Protein AF-A0A7V8Z0G5-F1 (afdb_monomer_lite)

Radius of gyration: 19.86 Å; chains: 1; bounding box: 41×28×52 Å

Foldseek 3Di:
DCCVVPVDQAAPVRVVQVVVVVVVCVVVDPDDDDGDRPDQNVVDPVSCVVVVDSPDDPPVVVVVVPDDDDDDDDDPDDVRVVCCVVPVD

pLDDT: mean 94.44, std 5.02, range [58.91, 98.19]

Structure (mmCIF, N/CA/C/O backbone):
data_AF-A0A7V8Z0G5-F1
#
_entry.id   AF-A0A7V8Z0G5-F1
#
loop_
_atom_site.group_PDB
_atom_site.id
_atom_site.type_symbol
_atom_site.label_atom_id
_atom_site.label_alt_id
_atom_site.label_comp_id
_atom_site.label_asym_id
_atom_site.label_entity_id
_atom_site.label_seq_id
_atom_site.pdbx_PDB_ins_code
_atom_site.Cartn_x
_atom_site.Cartn_y
_atom_site.Cartn_z
_atom_site.occupancy
_atom_site.B_iso_or_equiv
_atom_site.auth_seq_id
_atom_site.auth_comp_id
_atom_site.auth_asym_id
_atom_site.auth_atom_id
_atom_site.pdbx_PDB_model_num
ATOM 1 N N . GLU A 1 1 ? 8.474 6.890 -12.970 1.00 87.31 1 GLU A N 1
ATOM 2 C CA . GLU A 1 1 ? 8.898 6.020 -14.092 1.00 87.31 1 GLU A CA 1
ATOM 3 C C . GLU A 1 1 ? 7.812 5.025 -14.483 1.00 87.31 1 GLU A C 1
ATOM 5 O O . GLU A 1 1 ? 7.234 5.218 -15.541 1.00 87.31 1 GLU A O 1
ATOM 10 N N . VAL A 1 2 ? 7.439 4.061 -13.626 1.00 95.50 2 VAL A N 1
ATOM 11 C CA . VAL A 1 2 ? 6.417 3.032 -13.941 1.00 95.50 2 VAL A CA 1
ATOM 12 C C . VAL A 1 2 ? 5.102 3.621 -14.466 1.00 95.50 2 VAL A C 1
ATOM 14 O O . VAL A 1 2 ? 4.658 3.234 -15.543 1.00 95.50 2 VAL A O 1
ATOM 17 N N . TYR A 1 3 ? 4.529 4.614 -13.776 1.00 96.31 3 TYR A N 1
ATOM 18 C CA . TYR A 1 3 ? 3.307 5.283 -14.240 1.00 96.31 3 TYR A CA 1
ATOM 19 C C . TYR A 1 3 ? 3.485 5.967 -15.604 1.00 96.31 3 TYR A C 1
ATOM 21 O O . TYR A 1 3 ? 2.667 5.785 -16.497 1.00 96.31 3 TYR A O 1
ATOM 29 N N . GLY A 1 4 ? 4.588 6.692 -15.807 1.00 95.06 4 GLY A N 1
ATOM 30 C CA . GLY A 1 4 ? 4.857 7.378 -17.075 1.00 95.06 4 GLY A CA 1
ATOM 31 C C . GLY A 1 4 ? 5.115 6.430 -18.252 1.00 95.06 4 GLY A C 1
ATOM 32 O O . GLY A 1 4 ? 4.836 6.791 -19.390 1.00 95.06 4 GLY A O 1
ATOM 33 N N . MET A 1 5 ? 5.630 5.225 -17.993 1.00 96.00 5 MET A N 1
ATOM 34 C CA . MET A 1 5 ? 5.970 4.243 -19.031 1.00 96.00 5 MET A CA 1
ATOM 35 C C . MET A 1 5 ? 4.841 3.252 -19.325 1.00 96.00 5 MET A C 1
ATOM 37 O O . MET A 1 5 ? 4.696 2.810 -20.462 1.00 96.00 5 MET A O 1
ATOM 41 N N . HIS A 1 6 ? 4.065 2.875 -18.309 1.00 94.62 6 HIS A N 1
ATOM 42 C CA . HIS A 1 6 ? 3.094 1.781 -18.396 1.00 94.62 6 HIS A CA 1
ATOM 43 C C . HIS A 1 6 ? 1.665 2.200 -18.044 1.00 94.62 6 HIS A C 1
ATOM 45 O O . HIS A 1 6 ? 0.755 1.387 -18.172 1.00 94.62 6 HIS A O 1
ATOM 51 N N . GLY A 1 7 ? 1.455 3.423 -17.550 1.00 94.56 7 GLY A N 1
ATOM 52 C CA . GLY A 1 7 ? 0.164 3.851 -17.004 1.00 94.56 7 GLY A CA 1
ATOM 53 C C . GLY A 1 7 ? -0.243 3.109 -15.726 1.00 94.56 7 GLY A C 1
ATOM 54 O O . GLY A 1 7 ? -1.361 3.285 -15.256 1.00 94.56 7 GLY A O 1
ATOM 55 N N . TYR A 1 8 ? 0.642 2.286 -15.154 1.00 95.69 8 TYR A N 1
ATOM 56 C CA . TYR A 1 8 ? 0.365 1.498 -13.955 1.00 95.69 8 TYR A CA 1
ATOM 57 C C . TYR A 1 8 ? 0.800 2.257 -12.697 1.00 95.69 8 TYR A C 1
ATOM 59 O O . TYR A 1 8 ? 1.935 2.738 -12.616 1.00 95.69 8 TYR A O 1
ATOM 67 N N . ILE A 1 9 ? -0.101 2.371 -11.721 1.00 97.12 9 ILE A N 1
ATOM 68 C CA . ILE A 1 9 ? 0.143 3.072 -10.457 1.00 97.12 9 ILE A CA 1
ATOM 69 C C . ILE A 1 9 ? 0.454 2.035 -9.381 1.00 97.12 9 ILE A C 1
ATOM 71 O O . ILE A 1 9 ? -0.375 1.180 -9.086 1.00 97.12 9 ILE A O 1
ATOM 75 N N . LEU A 1 10 ? 1.647 2.143 -8.798 1.00 96.94 10 LEU A N 1
ATOM 76 C CA . LEU A 1 10 ? 2.086 1.317 -7.678 1.00 96.94 10 LEU A CA 1
ATOM 77 C C . LEU A 1 10 ? 1.746 2.002 -6.351 1.00 96.94 10 LEU A C 1
ATOM 79 O O . LEU A 1 10 ? 1.951 3.207 -6.183 1.00 96.94 10 LEU A O 1
ATOM 83 N N . ASP A 1 11 ? 1.280 1.212 -5.397 1.00 96.88 11 ASP A N 1
ATOM 84 C CA . ASP A 1 11 ? 1.300 1.504 -3.977 1.00 96.88 11 ASP A CA 1
ATOM 85 C C . ASP A 1 11 ? 2.763 1.578 -3.481 1.00 96.88 11 ASP A C 1
ATOM 87 O O . ASP A 1 11 ? 3.660 0.980 -4.083 1.00 96.88 11 ASP A O 1
ATOM 91 N N . PRO A 1 12 ? 3.065 2.313 -2.396 1.00 96.94 12 PRO A N 1
ATOM 92 C CA . PRO A 1 12 ? 4.433 2.439 -1.897 1.00 96.94 12 PRO A CA 1
ATOM 93 C C . PRO A 1 12 ? 5.117 1.096 -1.586 1.00 96.94 12 PRO A C 1
ATOM 95 O O . PRO A 1 12 ? 6.325 0.972 -1.786 1.00 96.94 12 PRO A O 1
ATOM 98 N N . HIS A 1 13 ? 4.374 0.079 -1.138 1.00 98.06 13 HIS A N 1
ATOM 99 C CA . HIS A 1 13 ? 4.903 -1.266 -0.896 1.00 98.06 13 HIS A CA 1
ATOM 100 C C . HIS A 1 13 ? 5.237 -1.970 -2.216 1.00 98.06 13 HIS A C 1
ATOM 102 O O . HIS A 1 13 ? 6.350 -2.480 -2.373 1.00 98.06 13 HIS A O 1
ATOM 108 N N . GLY A 1 14 ? 4.311 -1.942 -3.181 1.00 97.25 14 GLY A N 1
ATOM 109 C CA . GLY A 1 14 ? 4.524 -2.424 -4.544 1.00 97.25 14 GLY A CA 1
ATOM 110 C C . GLY A 1 14 ? 5.714 -1.757 -5.232 1.00 97.25 14 GLY A C 1
ATOM 111 O O . GLY A 1 14 ? 6.535 -2.438 -5.840 1.00 97.25 14 GLY A O 1
ATOM 112 N N . ALA A 1 15 ? 5.893 -0.445 -5.055 1.00 97.19 15 ALA A N 1
ATOM 113 C CA . ALA A 1 15 ? 7.033 0.309 -5.577 1.00 97.19 15 ALA A CA 1
ATOM 114 C C . ALA A 1 15 ? 8.379 -0.188 -5.028 1.00 97.19 15 ALA A C 1
ATOM 116 O O . ALA A 1 15 ? 9.325 -0.364 -5.799 1.00 97.19 15 ALA A O 1
ATOM 117 N N . VAL A 1 16 ? 8.465 -0.473 -3.723 1.00 97.88 16 VAL A N 1
ATOM 118 C CA . VAL A 1 16 ? 9.665 -1.077 -3.117 1.00 97.88 16 VAL A CA 1
ATOM 119 C C . VAL A 1 16 ? 9.908 -2.480 -3.679 1.00 97.88 16 VAL A C 1
ATOM 121 O O . VAL A 1 16 ? 11.032 -2.796 -4.075 1.00 97.88 16 VAL A O 1
ATOM 124 N N . GLY A 1 17 ? 8.863 -3.311 -3.760 1.00 98.12 17 GLY A N 1
ATOM 125 C CA . GLY A 1 17 ? 8.953 -4.672 -4.295 1.00 98.12 17 GLY A CA 1
ATOM 126 C C . GLY A 1 17 ? 9.382 -4.711 -5.764 1.00 98.12 17 GLY A C 1
ATOM 127 O O . GLY A 1 17 ? 10.290 -5.460 -6.128 1.00 98.12 17 GLY A O 1
ATOM 128 N N . PHE A 1 18 ? 8.782 -3.862 -6.599 1.00 97.50 18 PHE A N 1
ATOM 129 C CA . PHE A 1 18 ? 9.132 -3.707 -8.006 1.00 97.50 18 PHE A CA 1
ATOM 130 C C . PHE A 1 18 ? 10.576 -3.237 -8.170 1.00 97.50 18 PHE A C 1
ATOM 132 O O . PHE A 1 18 ? 11.315 -3.824 -8.956 1.00 97.50 18 PHE A O 1
ATOM 139 N N . HIS A 1 19 ? 11.008 -2.231 -7.403 1.00 97.38 19 HIS A N 1
ATOM 140 C CA . HIS A 1 19 ? 12.377 -1.725 -7.482 1.00 97.38 19 HIS A CA 1
ATOM 141 C C . HIS A 1 19 ? 13.409 -2.799 -7.104 1.00 97.38 19 HIS A C 1
ATOM 143 O O . HIS A 1 19 ? 14.415 -2.970 -7.794 1.00 97.38 19 HIS A O 1
ATOM 149 N N . ALA A 1 20 ? 13.143 -3.580 -6.053 1.00 98.00 20 ALA A N 1
ATOM 150 C CA . ALA A 1 20 ? 14.004 -4.696 -5.668 1.00 98.00 20 ALA A CA 1
ATOM 151 C C . ALA A 1 20 ? 14.073 -5.779 -6.760 1.00 98.00 20 ALA A C 1
ATOM 153 O O . ALA A 1 20 ? 15.165 -6.250 -7.088 1.00 98.00 20 ALA A O 1
ATOM 154 N N . LEU A 1 21 ? 12.928 -6.146 -7.351 1.00 97.81 21 LEU A N 1
ATOM 155 C CA . LEU A 1 21 ? 12.879 -7.119 -8.441 1.00 97.81 21 LEU A CA 1
ATOM 156 C C . LEU A 1 21 ? 13.605 -6.611 -9.694 1.00 97.81 21 LEU A C 1
ATOM 158 O O . LEU A 1 21 ? 14.361 -7.365 -10.303 1.00 97.81 21 LEU A O 1
ATOM 162 N N . PHE A 1 22 ? 13.408 -5.345 -10.062 1.00 95.56 22 PHE A N 1
ATOM 163 C CA . PHE A 1 22 ? 14.073 -4.714 -11.199 1.00 95.56 22 PHE A CA 1
ATOM 164 C C . PHE A 1 22 ? 15.598 -4.809 -11.059 1.00 95.56 22 PHE A C 1
ATOM 166 O O . PHE A 1 22 ? 16.261 -5.394 -11.916 1.00 95.56 22 PHE A O 1
ATOM 173 N N . ASN A 1 23 ? 16.133 -4.368 -9.916 1.00 97.25 23 ASN A N 1
ATOM 174 C CA . ASN A 1 23 ? 17.566 -4.437 -9.617 1.00 97.25 23 ASN A CA 1
ATOM 175 C C . ASN A 1 23 ? 18.103 -5.881 -9.609 1.00 97.25 23 ASN A C 1
ATOM 177 O O . ASN A 1 23 ? 19.261 -6.126 -9.958 1.00 97.25 23 ASN A O 1
ATOM 181 N N . TYR A 1 24 ? 17.289 -6.855 -9.183 1.00 98.19 24 TYR A N 1
ATOM 182 C CA . TYR A 1 24 ? 17.662 -8.268 -9.227 1.00 98.19 24 TYR A CA 1
ATOM 183 C C . TYR A 1 24 ? 17.766 -8.774 -10.670 1.00 98.19 24 TYR A C 1
ATOM 185 O O . TYR A 1 24 ? 18.759 -9.415 -11.018 1.00 98.19 24 TYR A O 1
ATOM 193 N N . LEU A 1 25 ? 16.778 -8.476 -11.516 1.00 97.81 25 LEU A N 1
ATOM 194 C CA . LEU A 1 25 ? 16.723 -8.958 -12.898 1.00 97.81 25 LEU A CA 1
ATOM 195 C C . LEU A 1 25 ? 17.814 -8.348 -13.786 1.00 97.81 25 LEU A C 1
ATOM 197 O O . LEU A 1 25 ? 18.325 -9.051 -14.656 1.00 97.81 25 LEU A O 1
ATOM 201 N N . GLU A 1 26 ? 18.252 -7.113 -13.522 1.00 97.12 26 GLU A N 1
ATOM 202 C CA . GLU A 1 26 ? 19.428 -6.531 -14.194 1.00 97.12 26 GLU A CA 1
ATOM 203 C C . GLU A 1 26 ? 20.694 -7.386 -14.018 1.00 97.12 26 GLU A C 1
ATOM 205 O O . GLU A 1 26 ? 21.544 -7.444 -14.904 1.00 97.12 26 GLU A O 1
ATOM 210 N N . ARG A 1 27 ? 20.811 -8.095 -12.888 1.00 97.94 27 ARG A N 1
ATOM 211 C CA . ARG A 1 27 ? 21.952 -8.970 -12.571 1.00 97.94 27 ARG A CA 1
ATOM 212 C C . ARG A 1 27 ? 21.743 -10.426 -12.998 1.00 97.94 27 ARG A C 1
ATOM 214 O O . ARG A 1 27 ? 22.691 -11.206 -12.945 1.00 97.94 27 ARG A O 1
ATOM 221 N N . HIS A 1 28 ? 20.531 -10.799 -13.410 1.00 97.75 28 HIS A N 1
ATOM 222 C CA . HIS A 1 28 ? 20.145 -12.176 -13.738 1.00 97.75 28 HIS A CA 1
ATOM 223 C C . HIS A 1 28 ? 19.408 -12.228 -15.092 1.00 97.75 28 HIS A C 1
ATOM 225 O O . HIS A 1 28 ? 18.203 -12.500 -15.138 1.00 97.75 28 HIS A O 1
ATOM 231 N N . PRO A 1 29 ? 20.113 -11.967 -16.212 1.00 96.44 29 PRO A N 1
ATOM 232 C CA . PRO A 1 29 ? 19.496 -11.877 -17.532 1.00 96.44 29 PRO A CA 1
ATOM 233 C C . PRO A 1 29 ? 18.819 -13.190 -17.948 1.00 96.44 29 PRO A C 1
ATOM 235 O O . PRO A 1 29 ? 19.302 -14.284 -17.661 1.00 96.44 29 PRO A O 1
ATOM 238 N N . GLY A 1 30 ? 17.689 -13.077 -18.649 1.00 97.06 30 GLY A N 1
ATOM 239 C CA . GLY A 1 30 ? 16.889 -14.217 -19.113 1.00 97.06 30 GLY A CA 1
ATOM 240 C C . GLY A 1 30 ? 15.880 -14.756 -18.091 1.00 97.06 30 GLY A C 1
ATOM 241 O O . GLY A 1 30 ? 15.044 -15.584 -18.454 1.00 97.06 30 GLY A O 1
ATOM 242 N N . GLN A 1 31 ? 15.905 -14.275 -16.845 1.00 97.94 31 GLN A N 1
ATOM 243 C CA . GLN A 1 31 ? 14.891 -14.609 -15.845 1.00 97.94 31 GLN A CA 1
ATOM 244 C C . GLN A 1 31 ? 13.666 -13.690 -15.926 1.00 97.94 31 GLN A C 1
ATOM 246 O O . GLN A 1 31 ? 13.698 -12.604 -16.503 1.00 97.94 31 GLN A O 1
ATOM 251 N N . LYS A 1 32 ? 12.565 -14.145 -15.324 1.00 97.00 32 LYS A N 1
ATOM 252 C CA . LYS A 1 32 ? 11.336 -13.372 -15.121 1.00 97.00 32 LYS A CA 1
ATOM 253 C C . LYS A 1 32 ? 11.000 -13.380 -13.638 1.00 97.00 32 LYS A C 1
ATOM 255 O O . LYS A 1 32 ? 11.305 -14.351 -12.951 1.00 97.00 32 LYS A O 1
ATOM 260 N N . GLY A 1 33 ? 10.337 -12.332 -13.169 1.00 96.38 33 GLY A N 1
ATOM 261 C CA . GLY A 1 33 ? 9.865 -12.259 -11.794 1.00 96.38 33 GLY A CA 1
ATOM 262 C C . GLY A 1 33 ? 8.438 -11.756 -11.697 1.00 96.38 33 GLY A C 1
ATOM 263 O O . GLY A 1 33 ? 7.905 -11.148 -12.623 1.00 96.38 33 GLY A O 1
ATOM 264 N N . ILE A 1 34 ? 7.846 -12.031 -10.544 1.00 97.56 34 ILE A N 1
ATOM 265 C CA . ILE A 1 34 ? 6.551 -11.521 -10.113 1.00 97.56 34 ILE A CA 1
ATOM 266 C C . ILE A 1 34 ? 6.812 -10.818 -8.785 1.00 97.56 34 ILE A C 1
ATOM 268 O O . ILE A 1 34 ? 7.530 -11.350 -7.937 1.00 97.56 34 ILE A O 1
ATOM 272 N N . PHE A 1 35 ? 6.251 -9.629 -8.612 1.00 97.06 35 PHE A N 1
ATOM 273 C CA . PHE A 1 35 ? 6.217 -8.935 -7.330 1.00 97.06 35 PHE A CA 1
ATOM 274 C C . PHE A 1 35 ? 4.765 -8.851 -6.856 1.00 97.06 35 PHE A C 1
ATOM 276 O O . PHE A 1 35 ? 3.836 -8.993 -7.653 1.00 97.06 35 PHE A O 1
ATOM 283 N N . LEU A 1 36 ? 4.575 -8.676 -5.551 1.00 97.19 36 LEU A N 1
ATOM 284 C CA . LEU A 1 36 ? 3.249 -8.614 -4.951 1.00 97.19 36 LEU A CA 1
ATOM 285 C C . LEU A 1 36 ? 2.884 -7.163 -4.665 1.00 97.19 36 LEU A C 1
ATOM 287 O O . LEU A 1 36 ? 3.553 -6.496 -3.879 1.00 97.19 36 LEU A O 1
ATOM 291 N N . GLU A 1 37 ? 1.797 -6.713 -5.281 1.00 96.31 37 GLU A N 1
ATOM 292 C CA . GLU A 1 37 ? 1.144 -5.456 -4.939 1.00 96.31 37 GLU A CA 1
ATOM 293 C C . GLU A 1 37 ? 0.294 -5.684 -3.687 1.00 96.31 37 GLU A C 1
ATOM 295 O O . GLU A 1 37 ? -0.778 -6.290 -3.742 1.00 96.31 37 GLU A O 1
ATOM 300 N N . THR A 1 38 ? 0.809 -5.296 -2.522 1.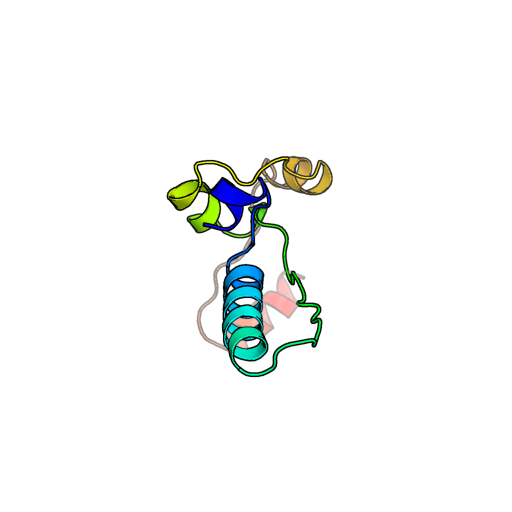00 96.88 38 THR A N 1
ATOM 301 C CA . THR A 1 38 ? 0.186 -5.687 -1.245 1.00 96.88 38 THR A CA 1
ATOM 302 C C . THR A 1 38 ? -1.006 -4.819 -0.851 1.00 96.88 38 THR A C 1
ATOM 304 O O . THR A 1 38 ? -1.742 -5.166 0.075 1.00 96.88 38 THR A O 1
ATOM 307 N N . ALA A 1 39 ? -1.209 -3.687 -1.526 1.00 95.75 39 ALA A N 1
ATOM 308 C CA . ALA A 1 39 ? -2.279 -2.759 -1.214 1.00 95.75 39 ALA A CA 1
ATOM 309 C C . ALA A 1 39 ? -2.750 -1.989 -2.453 1.00 95.75 39 ALA A C 1
ATOM 311 O O . ALA A 1 39 ? -2.021 -1.807 -3.416 1.00 95.75 39 ALA A O 1
ATOM 312 N N . HIS A 1 40 ? -3.988 -1.494 -2.410 1.00 95.38 40 HIS A N 1
ATOM 313 C CA . HIS A 1 40 ? -4.482 -0.576 -3.433 1.00 95.38 40 HIS A CA 1
ATOM 314 C C . HIS A 1 40 ? -3.885 0.834 -3.220 1.00 95.38 40 HIS A C 1
ATOM 316 O O . HIS A 1 40 ? -3.844 1.280 -2.065 1.00 95.38 40 HIS A O 1
ATOM 322 N N . PRO A 1 41 ? -3.512 1.585 -4.280 1.00 96.31 41 PRO A N 1
ATOM 323 C CA . PRO A 1 41 ? -2.912 2.922 -4.162 1.00 96.31 41 PRO A CA 1
ATOM 324 C C . PRO A 1 41 ? -3.712 3.925 -3.319 1.00 96.31 41 PRO A C 1
ATOM 326 O O . PRO A 1 41 ? -3.128 4.737 -2.606 1.00 9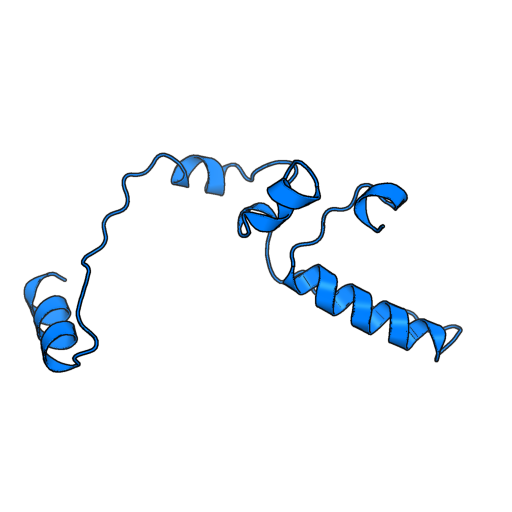6.31 41 PRO A O 1
ATOM 329 N N . VAL A 1 42 ? -5.049 3.817 -3.335 1.00 95.31 42 VAL A N 1
ATOM 330 C CA . VAL A 1 42 ? -5.980 4.659 -2.547 1.00 95.31 42 VAL A CA 1
ATOM 331 C C . VAL A 1 42 ? -5.687 4.668 -1.039 1.00 95.31 42 VAL A C 1
ATOM 333 O O . VAL A 1 42 ? -6.088 5.583 -0.330 1.00 95.31 42 VAL A O 1
ATOM 336 N N . LYS A 1 43 ? -4.981 3.656 -0.521 1.00 94.25 43 LYS A N 1
ATOM 337 C CA . LYS A 1 43 ? -4.646 3.568 0.905 1.00 94.25 43 LYS A CA 1
ATOM 338 C C . LYS A 1 43 ? -3.549 4.546 1.341 1.00 94.25 43 LYS A C 1
ATOM 340 O O . LYS A 1 43 ? -3.295 4.640 2.540 1.00 94.25 43 LYS A O 1
ATOM 345 N N . P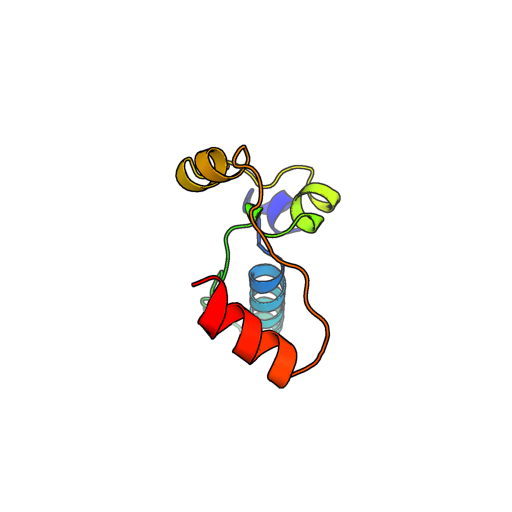HE A 1 44 ? -2.880 5.239 0.416 1.00 95.25 44 PHE A 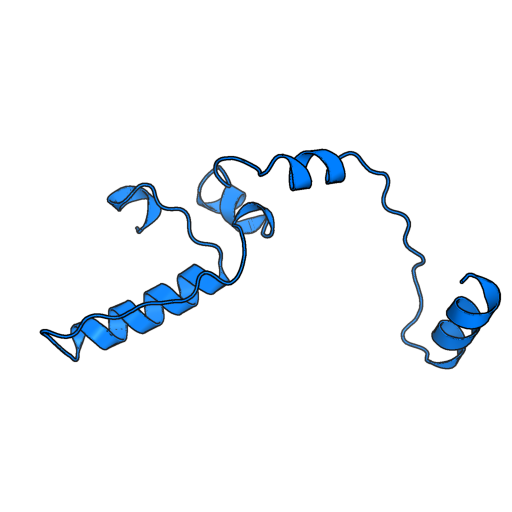N 1
ATOM 346 C CA . PHE A 1 44 ? -1.683 6.023 0.725 1.00 95.25 44 PHE A CA 1
ATOM 347 C C . PHE A 1 44 ? -1.741 7.412 0.131 1.00 95.25 44 PHE A C 1
ATOM 349 O O . PHE A 1 44 ? -1.443 7.573 -1.047 1.00 95.25 44 PHE A O 1
ATOM 356 N N . GLU A 1 45 ? -1.977 8.428 0.964 1.00 93.19 45 GLU A N 1
ATOM 357 C CA . GLU A 1 45 ? -2.096 9.814 0.500 1.00 93.19 45 GLU A CA 1
ATOM 358 C C . GLU A 1 45 ? -0.946 10.272 -0.410 1.00 93.19 45 GLU A C 1
ATOM 360 O O . GLU A 1 45 ? -1.136 11.005 -1.381 1.00 93.19 45 GLU A O 1
ATOM 365 N N . THR A 1 46 ? 0.261 9.810 -0.083 1.00 95.50 46 THR A N 1
ATOM 366 C CA . THR A 1 46 ? 1.510 10.098 -0.786 1.00 95.50 46 THR A CA 1
ATOM 367 C C . THR A 1 46 ? 1.453 9.773 -2.277 1.00 95.50 46 THR A C 1
ATOM 369 O O . THR A 1 46 ? 2.111 10.457 -3.057 1.00 95.50 46 THR A O 1
ATOM 372 N N . VAL A 1 47 ? 0.664 8.778 -2.698 1.00 96.50 47 VAL A N 1
ATOM 373 C CA . VAL A 1 47 ? 0.559 8.419 -4.118 1.00 96.50 47 VAL A CA 1
ATOM 374 C C . VAL A 1 47 ? -0.039 9.568 -4.933 1.00 96.50 47 VAL A C 1
ATOM 376 O O . VAL A 1 47 ? 0.598 10.001 -5.883 1.00 96.50 47 VAL A O 1
ATOM 379 N N . GLU A 1 48 ? -1.180 10.145 -4.551 1.00 95.31 48 GLU A N 1
ATOM 380 C CA . GLU A 1 48 ? -1.759 11.311 -5.241 1.00 95.31 48 GLU A CA 1
ATOM 381 C C . GLU A 1 48 ? -0.872 12.545 -5.110 1.00 95.31 48 GLU A C 1
ATOM 383 O O . GLU A 1 48 ? -0.743 13.294 -6.069 1.00 95.31 48 GLU A O 1
ATOM 388 N N . LYS A 1 49 ? -0.177 12.733 -3.980 1.00 96.31 49 LYS A N 1
ATOM 389 C CA . LYS A 1 49 ? 0.779 13.847 -3.836 1.00 96.31 49 LYS A CA 1
ATOM 390 C C . LYS A 1 49 ? 1.920 13.781 -4.863 1.00 96.31 49 LYS A C 1
ATOM 392 O O . LYS A 1 49 ? 2.439 14.824 -5.246 1.00 96.31 49 LYS A O 1
ATOM 397 N N . ILE A 1 50 ? 2.316 12.582 -5.301 1.00 95.69 50 ILE A N 1
ATOM 398 C CA . ILE A 1 50 ? 3.416 12.369 -6.260 1.00 95.69 50 ILE A CA 1
ATOM 399 C C . ILE A 1 50 ? 2.903 12.218 -7.700 1.00 95.69 50 ILE A C 1
ATOM 401 O O . ILE A 1 50 ? 3.503 12.752 -8.630 1.00 95.69 50 ILE A O 1
ATOM 405 N N . ILE A 1 51 ? 1.824 11.461 -7.892 1.00 95.81 51 ILE A N 1
ATOM 406 C CA . ILE A 1 51 ? 1.292 11.045 -9.199 1.00 95.81 51 ILE A CA 1
ATOM 407 C C . ILE A 1 51 ? 0.134 11.942 -9.662 1.00 95.81 51 ILE A C 1
ATOM 409 O O . ILE A 1 51 ? -0.160 12.004 -10.853 1.00 95.81 51 ILE A O 1
ATOM 413 N N . GLY A 1 52 ? -0.518 12.655 -8.743 1.00 96.06 52 GLY A N 1
ATOM 414 C CA . GLY A 1 52 ? -1.701 13.484 -8.992 1.00 96.06 52 GLY A CA 1
ATOM 415 C C . GLY A 1 52 ? -3.029 12.722 -8.960 1.00 96.06 52 GLY A C 1
ATOM 416 O O . GLY A 1 52 ? -4.079 13.332 -9.126 1.00 96.06 52 GLY A O 1
ATOM 417 N N . THR A 1 53 ? -3.005 11.397 -8.782 1.00 94.06 53 THR A N 1
ATOM 418 C CA . THR A 1 53 ? -4.199 10.547 -8.679 1.00 94.06 53 THR A CA 1
ATOM 419 C C . THR A 1 53 ? -3.850 9.183 -8.073 1.00 94.06 53 THR A C 1
ATOM 421 O O . THR A 1 53 ? -2.717 8.717 -8.206 1.00 94.06 53 THR A O 1
ATOM 424 N N . TYR A 1 54 ? -4.826 8.522 -7.447 1.00 93.12 54 TYR A N 1
ATOM 425 C CA . TYR A 1 54 ? -4.752 7.103 -7.065 1.00 93.12 54 TYR A CA 1
ATOM 426 C C . TYR A 1 54 ? -5.313 6.158 -8.142 1.00 93.12 54 TYR A C 1
ATOM 428 O O . TYR A 1 54 ? -5.375 4.950 -7.916 1.00 93.12 54 TYR A O 1
ATOM 436 N N . GLY A 1 55 ? -5.749 6.695 -9.287 1.00 91.44 55 GLY A N 1
ATOM 437 C CA . GLY A 1 55 ? -6.543 5.970 -10.275 1.00 91.44 55 GLY A CA 1
ATOM 438 C C . GLY A 1 55 ? -8.017 5.874 -9.876 1.00 91.44 55 GLY A C 1
ATOM 439 O O . GLY A 1 55 ? -8.537 6.713 -9.138 1.00 91.44 55 GLY A O 1
ATOM 440 N N . GLU A 1 56 ? -8.706 4.855 -10.387 1.00 91.56 56 GLU A N 1
ATOM 441 C CA . GLU A 1 56 ? -10.101 4.600 -10.034 1.00 91.56 56 GLU A CA 1
ATOM 442 C C . GLU A 1 56 ? -10.203 4.128 -8.578 1.00 91.56 56 GLU A C 1
ATOM 444 O O . GLU A 1 56 ? -9.565 3.159 -8.167 1.00 91.56 56 GLU A O 1
ATOM 449 N N . VAL A 1 57 ? -11.010 4.827 -7.780 1.00 91.81 57 VAL A N 1
ATOM 450 C CA . VAL A 1 57 ? -11.287 4.419 -6.402 1.00 91.81 57 VAL A CA 1
ATOM 451 C C . VAL A 1 57 ? -12.328 3.294 -6.426 1.00 91.81 57 VAL A C 1
ATOM 453 O O . VAL A 1 57 ? -13.403 3.505 -6.994 1.00 91.81 57 VAL A O 1
ATOM 456 N N . PRO A 1 58 ? -12.067 2.130 -5.800 1.00 91.69 58 PRO A N 1
ATOM 457 C CA . PRO A 1 58 ? -13.057 1.064 -5.701 1.00 91.69 58 PRO A CA 1
ATOM 458 C C . PRO A 1 58 ? -14.332 1.552 -5.007 1.00 91.69 58 PRO A C 1
ATOM 460 O O . PRO A 1 58 ? -14.254 2.284 -4.019 1.00 91.69 58 PRO A O 1
ATOM 463 N N . GLU A 1 59 ? -15.501 1.123 -5.482 1.00 92.25 59 GLU A N 1
ATOM 464 C CA . GLU A 1 59 ? -16.788 1.602 -4.953 1.00 92.25 59 GLU A CA 1
ATOM 465 C C . GLU A 1 59 ? -16.943 1.327 -3.451 1.00 92.25 59 GLU A C 1
ATOM 467 O O . GLU A 1 59 ? -17.316 2.214 -2.689 1.00 92.25 59 GLU A O 1
ATOM 472 N N . SER A 1 60 ? -16.494 0.152 -3.000 1.00 90.06 60 SER A N 1
ATOM 473 C CA . SER A 1 60 ? -16.462 -0.214 -1.580 1.00 90.06 60 SER A CA 1
ATOM 474 C C . SER A 1 60 ? -15.620 0.727 -0.715 1.00 90.06 60 SER A C 1
ATOM 476 O O . SER A 1 60 ? -15.859 0.835 0.481 1.00 90.06 60 SER A O 1
ATOM 478 N N . VAL A 1 61 ? -14.626 1.412 -1.290 1.00 91.19 61 VAL A N 1
ATOM 479 C CA . VAL A 1 61 ? -13.829 2.421 -0.580 1.00 91.19 61 VAL A CA 1
ATOM 480 C C . VAL A 1 61 ? -14.539 3.773 -0.592 1.00 91.19 61 VAL A C 1
ATOM 482 O O . VAL A 1 61 ? -14.527 4.460 0.428 1.00 91.19 61 VAL A O 1
ATOM 485 N N . LYS A 1 62 ? -15.195 4.148 -1.699 1.00 91.25 62 LYS A N 1
ATOM 486 C CA . LYS A 1 62 ? -15.974 5.397 -1.779 1.00 91.25 62 LYS A CA 1
ATOM 487 C C . LYS A 1 62 ? -17.089 5.435 -0.739 1.00 91.25 62 LYS A C 1
ATOM 489 O O . LYS A 1 62 ? -17.262 6.460 -0.086 1.00 91.25 62 LYS A O 1
ATOM 494 N N . GLU A 1 63 ? -17.784 4.315 -0.546 1.00 91.00 63 GLU A N 1
ATOM 495 C CA . GLU A 1 63 ? -18.831 4.174 0.474 1.00 91.00 63 GLU A CA 1
ATOM 496 C C . GLU A 1 63 ? -18.310 4.479 1.889 1.00 91.00 63 GLU A C 1
ATOM 498 O O . GLU A 1 63 ? -19.034 5.045 2.704 1.00 91.00 63 GLU A O 1
ATOM 503 N N . LEU A 1 64 ? -17.040 4.166 2.172 1.00 90.50 64 LEU A N 1
ATOM 504 C CA . LEU A 1 64 ? -16.417 4.387 3.480 1.00 90.50 64 LEU A CA 1
ATOM 505 C C . LEU A 1 64 ? -15.918 5.824 3.686 1.00 90.50 64 LEU A C 1
ATOM 507 O O . LEU A 1 64 ? -15.865 6.285 4.824 1.00 90.50 64 LEU A O 1
ATOM 511 N N . MET A 1 65 ? -15.548 6.542 2.618 1.00 86.12 65 MET A N 1
ATOM 512 C CA . MET A 1 65 ? -14.915 7.870 2.708 1.00 86.12 65 MET A CA 1
ATOM 513 C C . MET A 1 65 ? -15.804 8.943 3.356 1.00 86.12 65 MET A C 1
ATOM 515 O O . MET A 1 65 ? -15.283 9.913 3.900 1.00 86.12 65 MET A O 1
ATOM 519 N N . GLY A 1 66 ? -17.128 8.782 3.300 1.00 85.50 66 GLY A N 1
ATOM 520 C CA . GLY A 1 66 ? -18.093 9.718 3.886 1.00 85.50 66 GLY A CA 1
ATOM 521 C C . GLY A 1 66 ? -18.589 9.344 5.285 1.00 85.50 66 GLY A C 1
ATOM 522 O O . GLY A 1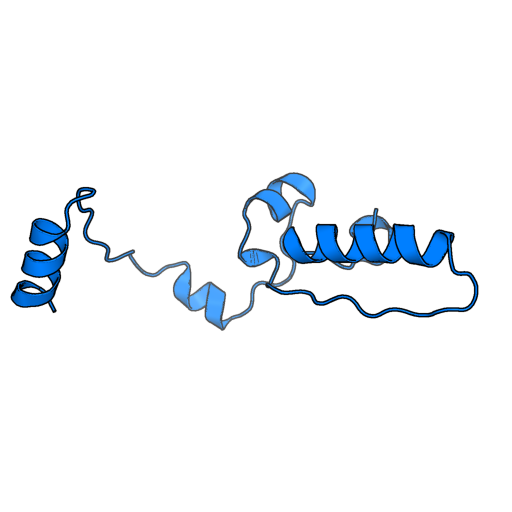 66 ? -19.388 10.086 5.854 1.00 85.50 66 GLY A O 1
ATOM 523 N N . ILE A 1 67 ? -18.169 8.201 5.833 1.00 93.38 67 ILE A N 1
ATOM 524 C CA . ILE A 1 67 ? -18.647 7.724 7.135 1.00 93.38 67 ILE A CA 1
ATOM 525 C C . ILE A 1 67 ? -17.906 8.462 8.249 1.00 93.38 67 ILE A C 1
ATOM 527 O O . ILE A 1 67 ? -16.675 8.526 8.264 1.00 93.38 67 ILE A O 1
ATOM 531 N N . GLU A 1 68 ? -18.657 8.998 9.212 1.00 94.94 68 GLU A N 1
ATOM 532 C CA . GLU A 1 68 ? -18.070 9.639 10.385 1.00 94.94 68 GLU A CA 1
ATOM 533 C C . GLU A 1 68 ? -17.245 8.626 11.186 1.00 94.94 68 GLU A C 1
ATOM 535 O O . GLU A 1 68 ? -17.747 7.596 11.646 1.00 94.94 68 GLU A O 1
ATOM 540 N N . LYS A 1 69 ? -15.958 8.932 11.367 1.00 93.50 69 LYS A N 1
ATOM 541 C CA . LYS A 1 69 ? -15.039 8.089 12.126 1.00 93.50 69 LYS A CA 1
ATOM 542 C C . LYS A 1 69 ? -15.489 8.003 13.584 1.00 93.50 69 LYS A C 1
ATOM 544 O O . LYS A 1 69 ? -15.401 8.977 14.323 1.00 93.50 69 LYS A O 1
ATOM 549 N N . GLN A 1 70 ? -15.854 6.801 14.015 1.00 93.19 70 GLN A N 1
ATOM 550 C CA . GLN A 1 70 ? -16.092 6.480 15.420 1.00 93.19 70 GLN A CA 1
ATOM 551 C C . GLN A 1 70 ? -14.829 5.841 16.002 1.00 93.19 70 GLN A C 1
ATOM 553 O O . GLN A 1 70 ? -14.496 4.698 15.692 1.00 93.19 70 GLN A O 1
ATOM 558 N N . ALA A 1 71 ? -14.086 6.597 16.808 1.00 93.12 71 ALA A N 1
ATOM 559 C CA . ALA A 1 71 ? -12.889 6.113 17.487 1.00 93.12 71 ALA A CA 1
ATOM 560 C C . ALA A 1 71 ? -12.789 6.726 18.885 1.00 93.12 71 ALA A C 1
ATOM 562 O O . ALA A 1 71 ? -13.107 7.897 19.077 1.00 93.12 71 ALA A O 1
ATOM 563 N N . ILE A 1 72 ? -12.320 5.933 19.846 1.00 91.75 72 ILE A N 1
ATOM 564 C CA . ILE A 1 72 ? -12.009 6.390 21.201 1.00 91.75 72 ILE A CA 1
ATOM 565 C C . ILE A 1 72 ? -10.490 6.521 21.284 1.00 91.75 72 ILE A C 1
ATOM 567 O O . ILE A 1 72 ? -9.773 5.549 21.050 1.00 91.75 72 ILE A O 1
ATOM 571 N N . GLU A 1 73 ? -10.005 7.725 21.568 1.00 93.62 73 GLU A N 1
ATOM 572 C CA . GLU A 1 73 ? -8.590 7.960 21.851 1.00 93.62 73 GLU A CA 1
ATOM 573 C C . GLU A 1 73 ? -8.259 7.462 23.262 1.00 93.62 73 GLU A C 1
ATOM 575 O O . GLU A 1 73 ? -9.041 7.679 24.188 1.00 93.62 73 GLU A O 1
ATOM 580 N N . ILE A 1 74 ? -7.126 6.771 23.407 1.00 93.19 74 ILE A N 1
ATOM 581 C CA . ILE A 1 74 ? -6.683 6.165 24.668 1.00 93.19 74 ILE A CA 1
ATOM 582 C C . ILE A 1 74 ? -5.200 6.433 24.894 1.00 93.19 74 ILE A C 1
ATOM 584 O O . ILE A 1 74 ? -4.425 6.544 23.937 1.00 93.19 74 ILE A O 1
ATOM 588 N N . GLY A 1 75 ? -4.790 6.490 26.157 1.00 94.25 75 GLY A N 1
ATOM 589 C CA . GLY A 1 75 ? -3.384 6.526 26.532 1.00 94.25 75 GLY A CA 1
ATOM 590 C C . GLY A 1 75 ? -2.651 5.213 26.239 1.00 94.25 75 GLY A C 1
ATOM 591 O O . GLY A 1 75 ? -3.238 4.156 26.003 1.00 94.25 75 GLY A O 1
ATOM 592 N N . MET A 1 76 ? -1.317 5.255 26.302 1.00 96.62 76 MET A N 1
ATOM 593 C CA . MET A 1 76 ? -0.466 4.060 26.231 1.00 96.62 76 MET A CA 1
ATOM 594 C C . MET A 1 76 ? -0.503 3.291 27.568 1.00 96.62 76 MET A C 1
ATOM 596 O O . MET A 1 76 ? 0.507 3.167 28.261 1.00 96.62 76 MET A O 1
ATOM 600 N N . ASN A 1 77 ? -1.688 2.822 27.966 1.00 97.31 77 ASN A N 1
ATOM 601 C CA . ASN A 1 77 ? -1.947 2.185 29.253 1.00 97.31 77 ASN A CA 1
ATOM 602 C C . ASN A 1 77 ? -2.844 0.946 29.088 1.00 97.31 77 ASN A C 1
ATOM 604 O O . ASN A 1 77 ? -3.914 1.000 28.486 1.00 97.31 77 ASN A O 1
ATOM 608 N N . TYR A 1 78 ? -2.401 -0.184 29.643 1.00 97.00 78 TYR A N 1
ATOM 609 C CA . TYR A 1 78 ? -3.126 -1.450 29.539 1.00 97.00 78 TYR A CA 1
ATOM 610 C C . TYR A 1 78 ? -4.442 -1.468 30.330 1.00 97.00 78 TYR A C 1
ATOM 612 O O . TYR A 1 78 ? -5.438 -1.989 29.834 1.00 97.00 78 TYR A O 1
ATOM 620 N N . GLU A 1 79 ? -4.459 -0.913 31.544 1.00 97.06 79 GLU A N 1
ATOM 621 C CA . GLU A 1 79 ? -5.669 -0.899 32.375 1.00 97.06 79 GLU A CA 1
ATOM 622 C C . GLU A 1 79 ? -6.748 -0.007 31.754 1.00 97.06 79 GLU A C 1
ATOM 624 O O . GLU A 1 79 ? -7.910 -0.399 31.722 1.00 97.06 79 GLU A O 1
ATOM 629 N N . GLU A 1 80 ? -6.355 1.122 31.158 1.00 95.00 80 GLU A N 1
ATOM 630 C CA . GLU A 1 80 ? -7.256 1.998 30.398 1.00 95.00 80 GLU A CA 1
ATOM 631 C C . GLU A 1 80 ? -7.866 1.274 29.185 1.00 95.00 80 GLU A C 1
ATOM 633 O O . GLU A 1 80 ? -9.085 1.279 29.001 1.00 95.00 80 GLU A O 1
ATOM 638 N N . LEU A 1 81 ? -7.042 0.574 28.389 1.00 96.12 81 LEU A N 1
ATOM 639 C CA . LEU A 1 81 ? -7.522 -0.248 27.272 1.00 96.12 81 LEU A CA 1
ATOM 640 C C . LEU A 1 81 ? -8.512 -1.322 27.749 1.00 96.12 81 LEU A C 1
ATOM 642 O O . LEU A 1 81 ? -9.570 -1.510 27.146 1.00 96.12 81 LEU A O 1
ATOM 646 N N . LYS A 1 82 ? -8.170 -2.032 28.829 1.00 96.12 82 LYS A N 1
ATOM 647 C CA . LYS A 1 82 ? -9.000 -3.097 29.399 1.00 96.12 82 LYS A CA 1
ATOM 648 C C . LYS A 1 82 ? -10.341 -2.558 29.887 1.00 96.12 82 LYS A C 1
ATOM 650 O O . LYS A 1 82 ? -11.368 -3.170 29.604 1.00 96.12 82 LYS A O 1
ATOM 655 N N . GLU A 1 83 ? -10.34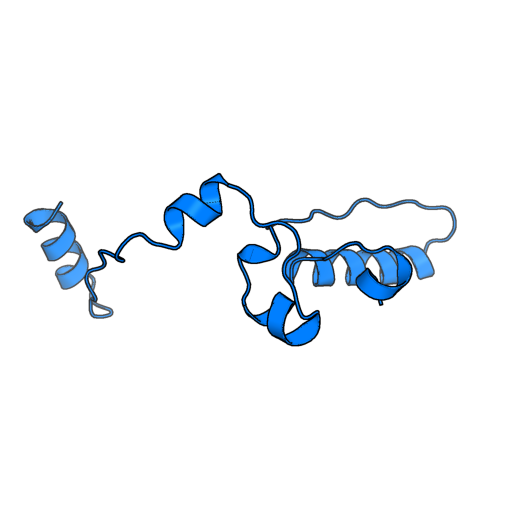4 -1.435 30.597 1.00 95.06 83 GLU A N 1
ATOM 656 C CA . GLU A 1 83 ? -11.570 -0.796 31.073 1.00 95.06 83 GLU A CA 1
ATOM 657 C C . GLU A 1 83 ? -12.475 -0.406 29.902 1.00 95.06 83 GLU A C 1
ATOM 659 O O . GLU A 1 83 ? -13.661 -0.733 29.913 1.00 95.06 83 GLU A O 1
ATOM 664 N N . ILE A 1 84 ? -11.923 0.212 28.855 1.00 94.56 84 ILE A N 1
ATOM 665 C CA . ILE A 1 84 ? -12.692 0.621 27.674 1.00 94.56 84 ILE A CA 1
ATOM 666 C C . ILE A 1 84 ? -13.305 -0.584 26.961 1.00 94.56 84 ILE A C 1
ATOM 668 O O . ILE A 1 84 ? -14.490 -0.546 26.637 1.00 94.56 84 ILE A O 1
ATOM 672 N N . ILE A 1 85 ? -12.550 -1.669 26.768 1.00 95.06 85 ILE A N 1
ATOM 673 C CA . ILE A 1 85 ? -13.083 -2.896 26.155 1.00 95.06 85 ILE A CA 1
ATOM 674 C C . ILE A 1 85 ? -14.197 -3.500 27.018 1.00 95.06 85 ILE A C 1
ATOM 676 O O . ILE A 1 85 ? -15.197 -3.955 26.481 1.00 95.06 85 ILE A O 1
ATOM 680 N N . LEU A 1 86 ? -14.060 -3.510 28.345 1.00 95.31 86 LEU A N 1
ATOM 681 C CA . LEU A 1 86 ? -15.062 -4.123 29.225 1.00 95.31 86 LEU A CA 1
ATOM 682 C C . LEU A 1 86 ? -16.318 -3.264 29.434 1.00 95.31 86 LEU A C 1
ATOM 684 O O . LEU A 1 86 ? -17.344 -3.801 29.842 1.00 95.31 86 LEU A O 1
ATOM 688 N N . THR A 1 87 ? -16.242 -1.951 29.201 1.00 92.31 87 THR A N 1
ATOM 689 C CA . THR A 1 87 ? -17.336 -1.008 29.504 1.00 92.31 87 THR A CA 1
ATOM 690 C C . THR A 1 87 ? -18.003 -0.399 28.275 1.00 92.31 87 THR A C 1
ATOM 692 O O . THR A 1 87 ? -19.131 0.081 28.388 1.00 92.31 87 THR A O 1
ATOM 695 N N . LYS A 1 88 ? -17.329 -0.387 27.119 1.00 76.06 88 LYS A N 1
ATOM 696 C CA . LYS A 1 88 ? -17.812 0.241 25.879 1.00 76.06 88 LYS A CA 1
ATOM 697 C C . LYS A 1 88 ? -17.904 -0.714 24.680 1.00 76.06 88 LYS A C 1
ATOM 699 O O . LYS A 1 88 ? -18.254 -0.237 23.600 1.00 76.06 88 LYS A O 1
ATOM 704 N N . ALA A 1 89 ? -17.577 -2.001 24.846 1.00 58.91 89 ALA A N 1
ATOM 705 C CA . ALA A 1 89 ? -17.871 -3.036 23.847 1.00 58.91 89 ALA A CA 1
ATOM 706 C C . ALA A 1 89 ? -19.337 -3.483 23.899 1.00 58.91 89 ALA A C 1
ATOM 708 O O . ALA A 1 89 ? -19.921 -3.479 25.007 1.00 58.91 89 ALA A O 1
#

Sequence (89 aa):
EVYGMHGYILDPHGAVGFHALFNYLERHPGQKGIFLETAHPVKFETVEKIIGTYGEVPESVKELMGIEKQAIEIGMNYEELKEIILTKA

Secondary structure (DSSP, 8-state):
-HHHHHSPPPPHHHHHHHHHHHHHHHHSTT--------S-GGG-HHHHHHHS---SPPHHHHHHHTS--------S-HHHHHHHHHHH-